Protein AF-A0A0A9Z536-F1 (afdb_monomer_lite)

Secondary structure (DSSP, 8-state):
---TTTBBTTT-SB-SHHHHHHHHTS-GGGPPPEEE---HHHHHHHHHHHHHHT-HHHHHHHHT-S-TTTTT-EEEHHHHHHHH--S-S------SSPPP-HHHHHHHHHHHHHHHH-

Sequence (118 aa):
EFDFKKNCVICGQDASTEFLKKNMKKPVGRRDSVHCVETLEFKDSLVTAAERKGEEEVLRRIRLESDLVAAEARYHASCGKQFLRFRDTPALTREAGRPEEERVTEAFNYLCQYIEIN

Foldseek 3Di:
DQQQQQAALQPRHGLHVVLQVVQVPDDPVRRWHKAWDQDPVVLVLLCVLCVVVVVVSSVVSSVVDPDSNVSRGMHIPVRSCVSSDDPPPDPPPPPPDDPDDPVVVVVVVVVVVVVVVD

pLDDT: mean 86.18, std 12.8, range [43.0, 96.69]

Radius of gyration: 22.99 Å; chains: 1; bounding box: 35×33×76 Å

Structure (mmCIF, N/CA/C/O backbone):
data_AF-A0A0A9Z536-F1
#
_entry.id   AF-A0A0A9Z536-F1
#
loop_
_atom_site.group_PDB
_atom_site.id
_atom_site.type_symbol
_atom_site.label_atom_id
_atom_site.label_alt_id
_atom_site.label_comp_id
_atom_site.label_asym_id
_atom_site.label_entity_id
_atom_site.label_seq_id
_atom_site.pdbx_PDB_ins_code
_atom_site.Cartn_x
_atom_site.Cartn_y
_atom_site.Cartn_z
_atom_site.occupancy
_atom_site.B_iso_or_equiv
_atom_site.auth_seq_id
_atom_site.auth_comp_id
_atom_site.auth_asym_id
_atom_site.auth_atom_id
_atom_site.pdbx_PDB_model_num
ATOM 1 N N . GLU A 1 1 ? -2.373 10.753 17.149 1.00 78.88 1 GLU A N 1
ATOM 2 C CA . GLU A 1 1 ? -1.921 9.359 16.973 1.00 78.88 1 GLU A CA 1
ATOM 3 C C . GLU A 1 1 ? -2.510 8.817 15.678 1.00 78.88 1 GLU A C 1
ATOM 5 O O . GLU A 1 1 ? -3.618 9.218 15.332 1.00 78.88 1 GLU A O 1
ATOM 10 N N . PHE A 1 2 ? -1.756 8.029 14.912 1.00 89.81 2 PHE A N 1
ATOM 11 C CA . PHE A 1 2 ? -2.203 7.508 13.618 1.00 89.81 2 PHE A CA 1
ATOM 12 C C . PHE A 1 2 ? -2.811 6.114 13.808 1.00 89.81 2 PHE A C 1
ATOM 14 O O . PHE A 1 2 ? -2.132 5.218 14.294 1.00 89.81 2 PHE A O 1
ATOM 21 N N . ASP A 1 3 ? -4.077 5.927 13.429 1.00 93.94 3 ASP A N 1
ATOM 22 C CA . ASP A 1 3 ? -4.752 4.626 13.529 1.00 93.94 3 ASP A CA 1
ATOM 23 C C . ASP A 1 3 ? -4.518 3.808 12.251 1.00 93.94 3 ASP A C 1
ATOM 25 O O . ASP A 1 3 ? -5.178 4.019 11.234 1.00 93.94 3 ASP A O 1
ATOM 29 N N . PHE A 1 4 ? -3.590 2.856 12.310 1.00 93.88 4 PHE A N 1
ATOM 30 C CA . PHE A 1 4 ? -3.232 1.979 11.192 1.00 93.88 4 PHE A CA 1
ATOM 31 C C . PHE A 1 4 ? -4.373 1.065 10.716 1.00 93.88 4 PHE A C 1
ATOM 33 O O . PHE A 1 4 ? -4.392 0.675 9.547 1.00 93.88 4 PHE A O 1
ATOM 40 N N . LYS A 1 5 ? -5.355 0.764 11.576 1.00 94.62 5 LYS A N 1
ATOM 41 C CA . LYS A 1 5 ? -6.500 -0.102 11.239 1.00 94.62 5 LYS A CA 1
ATOM 42 C C . LYS A 1 5 ? -7.633 0.664 10.569 1.00 94.62 5 LYS A C 1
ATOM 44 O O . LYS A 1 5 ? -8.504 0.057 9.939 1.00 94.62 5 LYS A O 1
ATOM 49 N N . LYS A 1 6 ? -7.663 1.988 10.729 1.00 95.19 6 LYS A N 1
ATOM 50 C CA . LYS A 1 6 ? -8.710 2.854 10.170 1.00 95.19 6 LYS A CA 1
ATOM 51 C C . LYS A 1 6 ? -8.212 3.803 9.100 1.00 95.19 6 LYS A C 1
ATOM 53 O O . LYS A 1 6 ? -9.032 4.225 8.298 1.00 95.19 6 LYS A O 1
ATOM 58 N N . ASN A 1 7 ? -6.922 4.106 9.044 1.00 96.62 7 ASN A N 1
ATOM 59 C CA . ASN A 1 7 ? -6.360 5.057 8.097 1.00 96.62 7 ASN A CA 1
ATOM 60 C C . ASN A 1 7 ? -5.378 4.369 7.151 1.00 96.62 7 ASN A C 1
ATOM 62 O O . ASN A 1 7 ? -4.606 3.495 7.537 1.00 96.62 7 ASN A O 1
ATOM 66 N N . CYS A 1 8 ? -5.390 4.801 5.895 1.00 96.69 8 CYS A N 1
ATOM 67 C CA . CYS A 1 8 ? -4.456 4.356 4.877 1.00 96.69 8 CYS A CA 1
ATOM 68 C C . CYS A 1 8 ? -3.045 4.847 5.211 1.00 96.69 8 CYS A C 1
ATOM 70 O O . CYS A 1 8 ? -2.813 6.054 5.259 1.00 96.69 8 CYS A O 1
ATOM 72 N N . VAL A 1 9 ? -2.086 3.936 5.378 1.00 95.44 9 VAL A N 1
ATOM 73 C CA . VAL A 1 9 ? -0.690 4.275 5.712 1.00 95.44 9 VAL A CA 1
ATOM 74 C C . VAL A 1 9 ? -0.018 5.166 4.655 1.00 95.44 9 VAL A C 1
ATOM 76 O O . VAL A 1 9 ? 0.886 5.933 4.973 1.00 95.44 9 VAL A O 1
ATOM 79 N N . ILE A 1 10 ? -0.509 5.128 3.410 1.00 95.06 10 ILE A N 1
ATOM 80 C CA . ILE A 1 10 ? 0.014 5.914 2.286 1.00 95.06 10 ILE A CA 1
ATOM 81 C C . ILE A 1 10 ? -0.602 7.321 2.277 1.00 95.06 10 ILE A C 1
ATOM 83 O O . ILE A 1 10 ? 0.089 8.307 2.505 1.00 95.06 10 ILE A O 1
ATOM 87 N N . CYS A 1 11 ? -1.910 7.454 2.043 1.00 94.88 11 CYS A N 1
ATOM 88 C CA . CYS A 1 11 ? -2.536 8.773 1.866 1.00 94.88 11 CYS A CA 1
ATOM 89 C C . CYS A 1 11 ? -3.067 9.406 3.164 1.00 94.88 11 CYS A C 1
ATOM 91 O O . CYS A 1 11 ? -3.479 10.562 3.158 1.00 94.88 11 CYS A O 1
ATOM 93 N N . GLY A 1 12 ? -3.100 8.658 4.269 1.00 94.06 12 GLY A N 1
ATOM 94 C CA . GLY A 1 12 ? -3.630 9.099 5.561 1.00 94.06 12 GLY A CA 1
ATOM 95 C C . GLY A 1 12 ? -5.158 9.188 5.652 1.00 94.06 12 GLY A C 1
ATOM 96 O O . GLY A 1 12 ? -5.674 9.539 6.709 1.00 94.06 12 GLY A O 1
ATOM 97 N N . GLN A 1 13 ? -5.889 8.882 4.576 1.00 95.12 13 GLN A N 1
ATOM 98 C CA . GLN A 1 13 ? -7.355 8.945 4.538 1.00 95.12 13 GLN A CA 1
ATOM 99 C C . GLN A 1 13 ? -8.019 7.679 5.097 1.00 95.12 13 GLN A C 1
ATOM 101 O O . GLN A 1 13 ? -7.372 6.648 5.260 1.00 95.12 13 GLN A O 1
ATOM 106 N N . ASP A 1 14 ? -9.332 7.749 5.326 1.00 95.50 14 ASP A N 1
ATOM 107 C CA . ASP A 1 14 ? -10.149 6.656 5.862 1.00 95.50 14 ASP A CA 1
ATOM 108 C C . ASP A 1 14 ? -10.059 5.372 5.009 1.00 95.50 14 ASP A C 1
ATOM 110 O O . ASP A 1 14 ? -10.393 5.347 3.824 1.00 95.50 14 ASP A O 1
ATOM 114 N N . ALA A 1 15 ? -9.606 4.299 5.645 1.00 95.19 15 ALA A N 1
ATOM 115 C CA . ALA A 1 15 ? -9.495 2.922 5.168 1.00 95.19 15 ALA A CA 1
ATOM 116 C C . ALA A 1 15 ? -10.194 1.944 6.142 1.00 95.19 15 ALA A C 1
ATOM 118 O O . ALA A 1 15 ? -9.891 0.747 6.203 1.00 95.19 15 ALA A O 1
ATOM 119 N N . SER A 1 16 ? -11.134 2.457 6.939 1.00 94.12 16 SER A N 1
ATOM 120 C CA . SER A 1 16 ? -11.925 1.679 7.884 1.00 94.12 16 SER A CA 1
ATOM 121 C C . SER A 1 16 ? -12.879 0.698 7.190 1.00 94.12 16 SER A C 1
ATOM 123 O O . SER A 1 16 ? -13.086 0.691 5.971 1.00 94.12 16 SER A O 1
ATOM 125 N N . THR A 1 17 ? -13.519 -0.153 7.991 1.00 90.25 17 THR A N 1
ATOM 126 C CA . THR A 1 17 ? -14.556 -1.052 7.465 1.00 90.25 17 THR A CA 1
ATOM 127 C C . THR A 1 17 ? -15.795 -0.283 6.998 1.00 90.25 17 THR A C 1
ATOM 129 O O . THR A 1 17 ? -16.499 -0.706 6.080 1.00 90.25 17 THR A O 1
ATOM 132 N N . GLU A 1 18 ? -16.046 0.878 7.593 1.00 91.81 18 GLU A N 1
ATOM 133 C CA . GLU A 1 18 ? -17.103 1.815 7.249 1.00 91.81 18 GLU A CA 1
ATOM 134 C C . GLU A 1 18 ? -16.851 2.416 5.867 1.00 91.81 18 GLU A C 1
ATOM 136 O O . GLU A 1 18 ? -17.781 2.484 5.054 1.00 91.81 18 GLU A O 1
ATOM 141 N N . PHE A 1 19 ? -15.598 2.782 5.570 1.00 92.06 19 PHE A N 1
ATOM 142 C CA . PHE A 1 19 ? -15.179 3.180 4.228 1.00 92.06 19 PHE A CA 1
ATOM 143 C C . PHE A 1 19 ? -15.488 2.079 3.214 1.00 92.06 19 PHE A C 1
ATOM 145 O O . PHE A 1 19 ? -16.169 2.344 2.222 1.00 92.06 19 PHE A O 1
ATOM 152 N N . LEU A 1 20 ? -15.074 0.836 3.483 1.00 90.69 20 LEU A N 1
ATOM 153 C CA . LEU A 1 20 ? -15.338 -0.305 2.599 1.00 90.69 20 LEU A CA 1
ATOM 154 C C . LEU A 1 20 ? -16.838 -0.497 2.345 1.00 90.69 20 LEU A C 1
ATOM 156 O O . LEU A 1 20 ? -17.263 -0.570 1.191 1.00 90.69 20 LEU A O 1
ATOM 160 N N . LYS A 1 21 ? -17.662 -0.497 3.401 1.00 91.75 21 LYS A N 1
ATOM 161 C CA . LYS A 1 21 ? -19.128 -0.627 3.295 1.00 91.75 21 LYS A CA 1
ATOM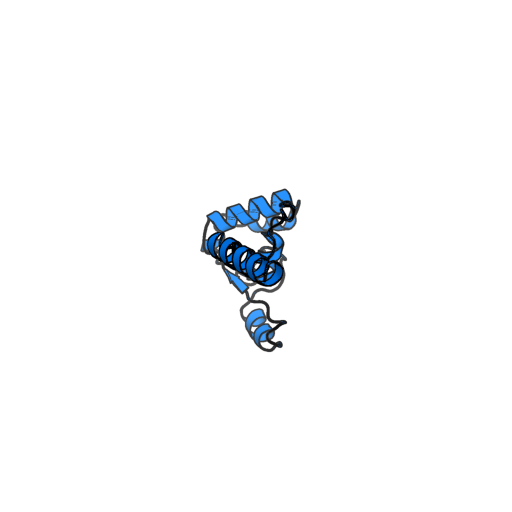 162 C C . LYS A 1 21 ? -19.739 0.470 2.423 1.00 91.75 21 LYS A C 1
ATOM 164 O O . LYS A 1 21 ? -20.595 0.184 1.586 1.00 91.75 21 LYS A O 1
ATOM 169 N N . LYS A 1 22 ? -19.314 1.726 2.597 1.00 90.62 22 LYS A N 1
ATOM 170 C CA . LYS A 1 22 ? -19.773 2.854 1.767 1.00 90.62 22 LYS A CA 1
ATOM 171 C C . LYS A 1 22 ? -19.294 2.712 0.327 1.00 90.62 22 LYS A C 1
ATOM 173 O O . LYS A 1 22 ? -20.054 2.949 -0.609 1.00 90.62 22 LYS A O 1
ATOM 178 N N . ASN A 1 23 ? -18.047 2.307 0.146 1.00 89.62 23 ASN A N 1
ATOM 179 C CA . ASN A 1 23 ? -17.417 2.203 -1.153 1.00 89.62 23 ASN A CA 1
ATOM 180 C C . ASN A 1 23 ? -18.006 1.064 -2.003 1.00 89.62 23 ASN A C 1
ATOM 182 O O . ASN A 1 23 ? -18.187 1.242 -3.203 1.00 89.62 23 ASN A O 1
ATOM 186 N N . MET A 1 24 ? -18.435 -0.043 -1.390 1.00 88.25 24 MET A N 1
ATOM 187 C CA . MET A 1 24 ? -19.130 -1.138 -2.083 1.00 88.25 24 MET A CA 1
ATOM 188 C C . MET A 1 24 ? -20.481 -0.729 -2.690 1.00 88.25 24 MET A C 1
ATOM 190 O O . MET A 1 24 ? -20.935 -1.360 -3.644 1.00 88.25 24 MET A O 1
ATOM 194 N N . LYS A 1 25 ? -21.099 0.359 -2.206 1.00 91.25 25 LYS A N 1
ATOM 195 C CA . LYS A 1 25 ? -22.324 0.928 -2.797 1.00 91.25 25 LYS A CA 1
ATOM 196 C C . LYS A 1 25 ? -22.068 1.682 -4.106 1.00 91.25 25 LYS A C 1
ATOM 198 O O . LYS A 1 25 ? -23.013 1.973 -4.833 1.00 91.25 25 LYS A O 1
ATOM 203 N N . LYS A 1 26 ? -20.811 2.019 -4.420 1.00 90.50 26 LYS A N 1
ATOM 204 C CA . LYS A 1 26 ? -20.454 2.694 -5.675 1.00 90.50 26 LYS A CA 1
ATOM 205 C C . LYS A 1 26 ? -20.556 1.724 -6.867 1.00 90.50 26 LYS A C 1
ATOM 207 O O . LYS A 1 26 ? -20.467 0.505 -6.679 1.00 90.50 26 LYS A O 1
ATOM 212 N N . PRO A 1 27 ? -20.685 2.236 -8.105 1.00 91.56 27 PRO A N 1
ATOM 213 C CA . PRO A 1 27 ? -20.556 1.424 -9.315 1.00 91.56 27 PRO A CA 1
ATOM 214 C C . PRO A 1 27 ? -19.212 0.692 -9.358 1.00 91.56 27 PRO A C 1
ATOM 216 O O . PRO A 1 27 ? -18.208 1.260 -8.933 1.00 91.56 27 PRO A O 1
ATOM 219 N N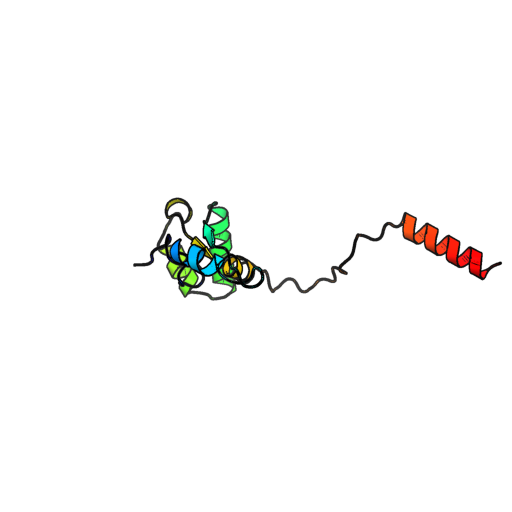 . VAL A 1 28 ? -19.184 -0.531 -9.904 1.00 87.38 28 VAL A N 1
ATOM 220 C CA . VAL A 1 28 ? -18.013 -1.437 -9.889 1.00 87.38 28 VAL A CA 1
ATOM 221 C C . VAL A 1 28 ? -16.716 -0.738 -10.314 1.00 87.38 28 VAL A C 1
ATOM 223 O O . VAL A 1 28 ? -15.728 -0.816 -9.595 1.00 87.38 28 VAL A O 1
ATOM 226 N N . GLY A 1 29 ? -16.734 0.031 -11.408 1.00 87.69 29 GLY A N 1
ATOM 227 C CA . GLY A 1 29 ? -15.548 0.739 -11.916 1.00 87.69 29 GLY A CA 1
ATOM 228 C C . GLY A 1 29 ? -15.042 1.908 -11.057 1.00 87.69 29 GLY A C 1
ATOM 229 O O . GLY A 1 29 ? -14.017 2.496 -11.381 1.00 87.69 29 GLY A O 1
ATOM 230 N N . ARG A 1 30 ? -15.750 2.276 -9.982 1.00 86.50 30 ARG A N 1
ATOM 231 C CA . ARG A 1 30 ? -15.369 3.344 -9.036 1.00 86.50 30 ARG A CA 1
ATOM 232 C C . ARG A 1 30 ? -15.128 2.825 -7.617 1.00 86.50 30 ARG A C 1
ATOM 234 O O . ARG A 1 30 ? -14.969 3.628 -6.695 1.00 86.50 30 ARG A O 1
ATOM 241 N N . ARG A 1 31 ? -15.168 1.505 -7.419 1.00 91.62 31 ARG A N 1
ATOM 242 C CA . ARG A 1 31 ? -14.889 0.883 -6.124 1.00 91.62 31 ARG A CA 1
ATOM 243 C C . ARG A 1 31 ? -13.383 0.798 -5.931 1.00 91.62 31 ARG A C 1
ATOM 245 O O . ARG A 1 31 ? -12.685 0.254 -6.777 1.00 91.62 31 ARG A O 1
ATOM 252 N N . ASP A 1 32 ? -12.913 1.290 -4.795 1.00 91.88 32 ASP A N 1
ATOM 253 C CA . ASP A 1 32 ? -11.560 1.027 -4.304 1.00 91.88 32 ASP A CA 1
ATOM 254 C C . ASP A 1 32 ? -11.561 -0.015 -3.173 1.00 91.88 32 ASP A C 1
ATOM 256 O O . ASP A 1 32 ? -12.356 0.095 -2.239 1.00 91.88 32 ASP A O 1
ATOM 260 N N . SER A 1 33 ? -10.712 -1.036 -3.240 1.00 93.06 33 SER A N 1
ATOM 261 C CA . SER A 1 33 ? -10.550 -1.981 -2.130 1.00 93.06 33 SER A CA 1
ATOM 262 C C . SER A 1 33 ? -9.550 -1.447 -1.106 1.00 93.06 33 SER A C 1
ATOM 264 O O . SER A 1 33 ? -8.760 -0.544 -1.378 1.00 93.06 33 SER A O 1
ATOM 266 N N . VAL A 1 34 ? -9.597 -2.001 0.100 1.00 95.50 34 VAL A N 1
ATOM 267 C CA . VAL A 1 34 ? -8.601 -1.763 1.144 1.00 95.50 34 VAL A CA 1
ATOM 268 C C . VAL A 1 34 ? -7.916 -3.091 1.409 1.00 95.50 34 VAL A C 1
ATOM 270 O O . VAL A 1 34 ? -8.592 -4.109 1.552 1.00 95.50 34 VAL A O 1
ATOM 273 N N . HIS A 1 35 ? -6.593 -3.063 1.462 1.00 94.44 35 HIS A N 1
ATOM 274 C CA . HIS A 1 35 ? -5.752 -4.205 1.787 1.00 94.44 35 HIS A CA 1
ATOM 275 C C . HIS A 1 35 ? -5.009 -3.948 3.093 1.00 94.44 35 HIS A C 1
ATOM 277 O O . HIS A 1 35 ? -4.822 -2.796 3.494 1.00 94.44 35 HIS A O 1
ATOM 283 N N . CYS A 1 36 ? -4.594 -5.032 3.740 1.00 94.94 36 CYS A N 1
ATOM 284 C CA . CYS A 1 36 ? -3.702 -4.990 4.888 1.00 94.94 36 CYS A CA 1
ATOM 285 C C . CYS A 1 36 ? -2.264 -5.256 4.435 1.00 94.94 36 CYS A C 1
ATOM 287 O O . CYS A 1 36 ? -2.031 -5.880 3.398 1.00 94.94 36 CYS A O 1
ATOM 289 N N . VAL A 1 37 ? -1.296 -4.763 5.199 1.00 93.19 37 VAL A N 1
ATOM 290 C CA . VAL A 1 37 ? 0.109 -5.142 5.048 1.00 93.19 37 VAL A CA 1
ATOM 291 C C . VAL A 1 37 ? 0.282 -6.551 5.610 1.00 93.19 37 VAL A C 1
ATOM 293 O O . VAL A 1 37 ? 0.027 -6.779 6.787 1.00 93.19 37 VAL A O 1
ATOM 296 N N . GLU A 1 38 ? 0.683 -7.494 4.760 1.00 91.44 38 GLU A N 1
ATOM 297 C CA . GLU A 1 38 ? 0.769 -8.921 5.113 1.00 91.44 38 GLU A CA 1
ATOM 298 C C . GLU A 1 38 ? 2.209 -9.395 5.347 1.00 91.44 38 GLU A C 1
ATOM 300 O O . GLU A 1 38 ? 2.422 -10.392 6.031 1.00 91.44 38 GLU A O 1
ATOM 305 N N . THR A 1 39 ? 3.206 -8.692 4.799 1.00 91.25 39 THR A N 1
ATOM 306 C CA . THR A 1 39 ? 4.617 -9.096 4.876 1.00 91.25 39 THR A CA 1
ATOM 307 C C . THR A 1 39 ? 5.519 -7.940 5.295 1.00 91.25 39 THR A C 1
ATOM 309 O O . THR A 1 39 ? 5.263 -6.775 4.980 1.00 91.25 39 THR A O 1
ATOM 312 N N . LEU A 1 40 ? 6.618 -8.268 5.981 1.00 89.44 40 LEU A N 1
ATOM 313 C CA . LEU A 1 40 ? 7.656 -7.296 6.342 1.00 89.44 40 LEU A CA 1
ATOM 314 C C . LEU A 1 40 ? 8.344 -6.721 5.091 1.00 89.44 40 LEU A C 1
ATOM 316 O O . LEU A 1 40 ? 8.580 -5.522 5.015 1.00 89.44 40 LEU A O 1
ATOM 320 N N . GLU A 1 41 ? 8.545 -7.535 4.054 1.00 89.50 41 GLU A N 1
ATOM 321 C CA . GLU A 1 41 ? 9.111 -7.101 2.765 1.00 89.50 41 GLU A CA 1
ATOM 322 C C . GLU A 1 41 ? 8.254 -6.021 2.079 1.00 89.50 41 GLU A C 1
ATOM 324 O O . GLU A 1 41 ? 8.753 -5.145 1.363 1.00 89.50 41 GLU A O 1
ATOM 329 N N . PHE A 1 42 ? 6.935 -6.048 2.305 1.00 90.06 42 PHE A N 1
ATOM 330 C CA . PHE A 1 42 ? 6.044 -5.010 1.800 1.00 90.06 42 PHE A CA 1
ATOM 331 C C . PHE A 1 42 ? 6.278 -3.672 2.507 1.00 90.06 42 PHE A C 1
ATOM 333 O O . PHE A 1 42 ? 6.218 -2.623 1.862 1.00 90.06 42 PHE A O 1
ATOM 340 N N . LYS A 1 43 ? 6.598 -3.685 3.809 1.00 90.25 43 LYS A N 1
ATOM 341 C CA . LYS A 1 43 ? 7.020 -2.475 4.529 1.00 90.25 43 LYS A CA 1
ATOM 342 C C . LYS A 1 43 ? 8.282 -1.894 3.896 1.00 90.25 43 LYS A C 1
ATOM 344 O O . LYS A 1 43 ? 8.298 -0.697 3.619 1.00 90.25 43 LYS A O 1
ATOM 349 N N . ASP A 1 44 ? 9.282 -2.722 3.607 1.00 91.19 44 ASP A N 1
ATOM 350 C CA . ASP A 1 44 ? 10.520 -2.262 2.966 1.00 91.19 44 ASP A CA 1
ATOM 351 C C . ASP A 1 44 ? 10.232 -1.649 1.592 1.00 91.19 44 ASP A C 1
ATOM 353 O O . ASP A 1 44 ? 10.686 -0.547 1.285 1.00 91.19 44 ASP A O 1
ATOM 357 N N . SER A 1 45 ? 9.359 -2.289 0.811 1.00 91.88 45 SER A N 1
ATOM 358 C CA . SER A 1 45 ? 8.905 -1.766 -0.483 1.00 91.88 45 SER A CA 1
ATOM 359 C C . SER A 1 45 ? 8.229 -0.394 -0.362 1.00 91.88 45 SER A C 1
ATOM 361 O O . SER A 1 45 ? 8.447 0.481 -1.204 1.00 91.88 45 SER A O 1
ATOM 363 N N . LEU A 1 46 ? 7.420 -0.175 0.682 1.00 92.25 46 LEU A N 1
ATOM 364 C CA . LEU A 1 46 ? 6.802 1.124 0.960 1.00 92.25 46 LEU A CA 1
ATOM 365 C C . LEU A 1 46 ? 7.838 2.179 1.366 1.00 92.25 46 LEU A C 1
ATOM 367 O O . LEU A 1 46 ? 7.737 3.314 0.902 1.00 92.25 46 LEU A O 1
ATOM 371 N N . VAL A 1 47 ? 8.826 1.819 2.191 1.00 92.88 47 VAL A N 1
ATOM 372 C CA . VAL A 1 47 ? 9.918 2.722 2.593 1.00 92.88 47 VAL A CA 1
ATOM 373 C C . VAL A 1 47 ? 10.727 3.143 1.372 1.00 92.88 47 VAL A C 1
ATOM 375 O O . VAL A 1 47 ? 10.826 4.338 1.102 1.00 92.88 47 VAL A O 1
ATOM 378 N N . THR A 1 48 ? 11.203 2.187 0.571 1.00 92.44 48 THR A N 1
ATOM 379 C CA . THR A 1 48 ? 11.957 2.471 -0.658 1.00 92.44 48 THR A CA 1
ATOM 380 C C . THR A 1 48 ? 11.148 3.331 -1.630 1.00 92.44 48 THR A C 1
ATOM 382 O O . THR A 1 48 ? 11.673 4.270 -2.230 1.00 92.44 48 THR A O 1
ATOM 385 N N . ALA A 1 49 ? 9.850 3.048 -1.790 1.00 92.12 49 ALA A N 1
ATOM 386 C CA . ALA A 1 49 ? 8.986 3.849 -2.652 1.00 92.12 49 ALA A CA 1
ATOM 387 C C . ALA A 1 49 ?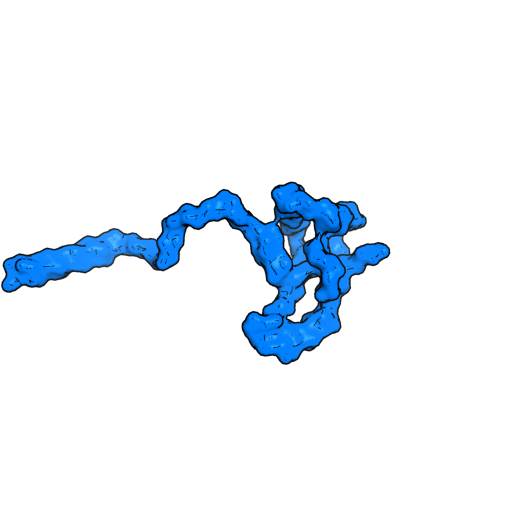 8.802 5.282 -2.131 1.00 92.12 49 ALA A C 1
ATOM 389 O O . ALA A 1 49 ? 8.784 6.212 -2.941 1.00 92.12 49 ALA A O 1
ATOM 390 N N . ALA A 1 50 ? 8.673 5.460 -0.815 1.00 93.00 50 ALA A N 1
ATOM 391 C CA . ALA A 1 50 ? 8.507 6.765 -0.192 1.00 93.00 50 ALA A CA 1
ATOM 392 C C . ALA A 1 50 ? 9.793 7.601 -0.265 1.00 93.00 50 ALA A C 1
ATOM 394 O O . ALA A 1 50 ? 9.721 8.758 -0.671 1.00 93.00 50 ALA A O 1
ATOM 395 N N . GLU A 1 51 ? 10.957 7.006 0.012 1.00 92.62 51 GLU A N 1
ATOM 396 C CA . GLU A 1 51 ? 12.270 7.655 -0.140 1.00 92.62 51 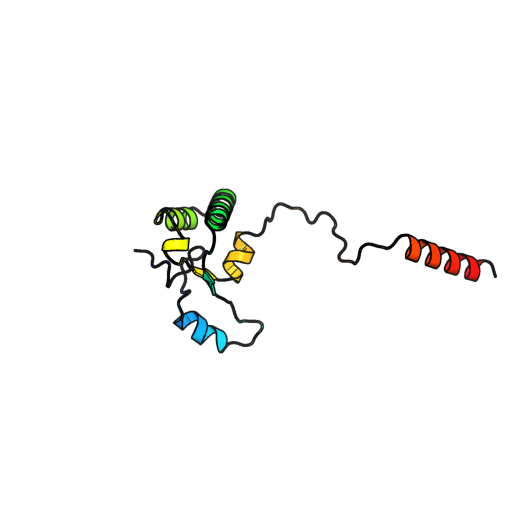GLU A CA 1
ATOM 397 C C . GLU A 1 51 ? 12.499 8.106 -1.581 1.00 92.62 51 GLU A C 1
ATOM 399 O O . GLU A 1 51 ? 12.818 9.266 -1.832 1.00 92.62 51 GLU A O 1
ATOM 404 N N . ARG A 1 52 ? 12.239 7.225 -2.555 1.00 89.81 52 ARG A N 1
ATOM 405 C CA . ARG A 1 52 ? 12.385 7.563 -3.976 1.00 89.81 52 ARG A CA 1
ATOM 406 C C . ARG A 1 52 ? 11.481 8.722 -4.399 1.00 89.81 52 ARG A C 1
ATOM 408 O O . ARG A 1 52 ? 11.872 9.530 -5.235 1.00 89.81 52 ARG A O 1
ATOM 415 N N . LYS A 1 53 ? 10.248 8.768 -3.890 1.00 89.31 53 LYS A N 1
ATOM 416 C CA . LYS A 1 53 ? 9.270 9.807 -4.245 1.00 89.31 53 LYS A CA 1
ATOM 417 C C . LYS A 1 53 ? 9.411 11.088 -3.416 1.00 89.31 53 LYS A C 1
ATOM 419 O O . LYS A 1 53 ? 8.735 12.058 -3.741 1.00 89.31 53 LYS A O 1
ATOM 424 N N . GLY A 1 54 ? 10.264 11.103 -2.387 1.00 89.81 54 GLY A N 1
ATOM 425 C CA . GLY A 1 54 ? 10.391 12.225 -1.450 1.00 89.81 54 GLY A CA 1
ATOM 426 C C . GLY A 1 54 ? 9.152 12.424 -0.568 1.00 89.81 54 GLY A C 1
ATOM 427 O O . GLY A 1 54 ? 8.845 13.541 -0.162 1.00 89.81 54 GLY A O 1
ATOM 428 N N . GLU A 1 55 ? 8.399 11.354 -0.309 1.00 91.56 55 GLU A N 1
ATOM 429 C CA . GLU A 1 55 ? 7.134 11.386 0.436 1.00 91.56 55 GLU A CA 1
ATOM 430 C C . GLU A 1 55 ? 7.397 11.232 1.945 1.00 91.56 55 GLU A C 1
ATOM 432 O O . GLU A 1 55 ? 7.092 10.207 2.564 1.00 91.56 55 GLU A O 1
ATOM 437 N N . GLU A 1 56 ? 7.975 12.275 2.546 1.00 92.44 56 GLU A N 1
ATOM 438 C CA . GLU A 1 56 ? 8.411 12.302 3.954 1.00 92.44 56 GLU A CA 1
ATOM 439 C C . GLU A 1 56 ? 7.282 12.004 4.951 1.00 92.44 56 GLU A C 1
ATOM 441 O O . GLU A 1 56 ? 7.485 11.347 5.972 1.00 92.44 56 GLU A O 1
ATOM 446 N N . GLU A 1 57 ? 6.058 12.435 4.651 1.00 92.69 57 GLU A N 1
ATOM 447 C CA . GLU A 1 57 ? 4.894 12.180 5.504 1.00 92.69 57 GLU A CA 1
ATOM 448 C C . GLU A 1 57 ? 4.539 10.689 5.573 1.00 92.69 57 GLU A C 1
ATOM 450 O O . GLU A 1 57 ? 4.131 10.186 6.624 1.00 92.69 57 GLU A O 1
ATOM 455 N N . VAL A 1 58 ? 4.731 9.962 4.471 1.00 92.94 58 VAL A N 1
ATOM 456 C CA . VAL A 1 58 ? 4.531 8.510 4.425 1.00 92.94 58 VAL A CA 1
ATOM 457 C C . VAL A 1 58 ? 5.629 7.811 5.219 1.00 92.94 58 VAL A C 1
ATOM 459 O O . VAL A 1 58 ? 5.328 6.930 6.024 1.00 92.94 58 VAL A O 1
ATOM 462 N N . LEU A 1 59 ? 6.883 8.258 5.085 1.00 93.88 59 LEU A N 1
ATOM 463 C CA . LEU A 1 59 ? 7.997 7.747 5.888 1.00 93.88 59 LEU A CA 1
ATOM 464 C C . LEU A 1 59 ? 7.772 7.954 7.382 1.00 93.88 59 LEU 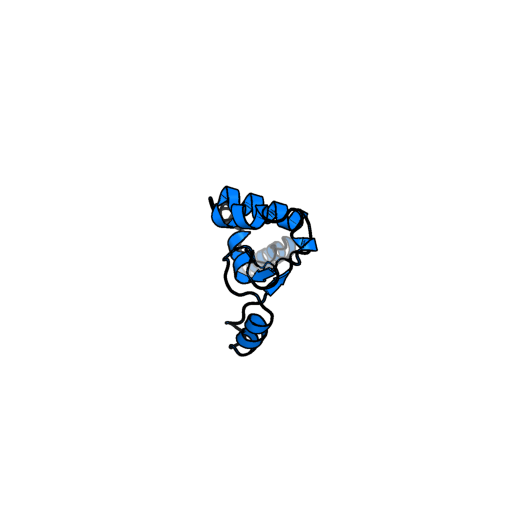A C 1
ATOM 466 O O . LEU A 1 59 ? 7.958 7.016 8.157 1.00 93.88 59 LEU A O 1
ATOM 470 N N . ARG A 1 60 ? 7.328 9.146 7.798 1.00 92.75 60 ARG A N 1
ATOM 471 C CA . ARG A 1 60 ? 7.006 9.416 9.206 1.00 92.75 60 ARG A CA 1
ATOM 472 C C . ARG A 1 60 ? 5.940 8.460 9.719 1.00 92.75 60 ARG A C 1
ATOM 474 O O . ARG A 1 60 ? 6.137 7.897 10.789 1.00 92.75 60 ARG A O 1
ATOM 481 N N . ARG A 1 61 ? 4.861 8.227 8.961 1.00 93.00 61 ARG A N 1
ATOM 482 C CA . ARG A 1 61 ? 3.800 7.277 9.347 1.00 93.00 61 ARG A CA 1
ATOM 483 C C . ARG A 1 61 ? 4.325 5.852 9.454 1.00 93.00 61 ARG A C 1
ATOM 485 O O . ARG A 1 61 ? 4.096 5.217 10.471 1.00 93.00 61 ARG A O 1
ATOM 492 N N . ILE A 1 62 ? 5.062 5.368 8.455 1.00 92.31 62 ILE A N 1
ATOM 493 C CA . ILE A 1 62 ? 5.621 4.007 8.461 1.00 92.31 62 ILE A CA 1
ATOM 494 C C . ILE A 1 62 ? 6.583 3.805 9.639 1.00 92.31 62 ILE A C 1
ATOM 496 O O . ILE A 1 62 ? 6.614 2.725 10.219 1.00 92.31 62 ILE A O 1
ATOM 500 N N . ARG A 1 63 ? 7.353 4.834 10.011 1.00 90.50 63 ARG A N 1
ATOM 501 C CA . ARG A 1 63 ? 8.321 4.783 11.119 1.00 90.50 63 ARG A CA 1
ATOM 502 C C . ARG A 1 63 ? 7.689 4.885 12.511 1.00 90.50 63 ARG A C 1
ATOM 504 O O . ARG A 1 63 ? 8.395 4.626 13.479 1.00 90.50 63 ARG A O 1
ATOM 511 N N . LEU A 1 64 ? 6.404 5.241 12.631 1.00 89.94 64 LEU A N 1
ATOM 512 C CA . LEU A 1 64 ? 5.702 5.207 13.924 1.00 89.94 64 LEU A CA 1
ATOM 513 C C . LEU A 1 64 ? 5.581 3.784 14.471 1.00 89.94 64 LEU A C 1
ATOM 515 O O . LEU A 1 64 ? 5.505 3.620 15.683 1.00 89.94 64 LEU A O 1
ATOM 519 N N . GLU A 1 65 ? 5.564 2.782 13.589 1.00 87.81 65 GLU A N 1
ATOM 520 C CA . GLU A 1 65 ? 5.415 1.386 13.970 1.00 87.81 65 GLU A CA 1
ATOM 521 C C . GLU A 1 65 ? 6.551 0.519 13.409 1.00 87.81 65 GLU A C 1
ATOM 523 O O . GLU A 1 65 ? 6.936 0.574 12.234 1.00 87.81 65 GLU A O 1
ATOM 528 N N . SER A 1 66 ? 7.094 -0.319 14.282 1.00 84.88 66 SER A N 1
ATOM 529 C CA . SER A 1 66 ? 8.163 -1.261 13.967 1.00 84.88 66 SER A CA 1
ATOM 530 C C . SER A 1 66 ? 7.676 -2.398 13.067 1.00 84.88 66 SER A C 1
ATOM 532 O O . SER A 1 66 ? 8.366 -2.744 12.106 1.00 84.88 66 SER A O 1
ATOM 534 N N . ASP A 1 67 ? 6.455 -2.880 13.286 1.00 89.81 67 ASP A N 1
ATOM 535 C CA . ASP A 1 67 ? 5.835 -3.953 12.515 1.00 89.81 67 ASP A CA 1
ATOM 536 C C . ASP A 1 67 ? 4.430 -3.554 12.028 1.00 89.81 67 ASP A C 1
ATOM 538 O O . ASP A 1 67 ? 3.443 -3.563 12.766 1.00 89.81 67 ASP A O 1
ATOM 542 N N . LEU A 1 68 ? 4.340 -3.213 10.738 1.00 91.94 68 LEU A N 1
ATOM 543 C CA . LEU A 1 68 ? 3.074 -2.850 10.095 1.00 91.94 68 LEU A CA 1
ATOM 544 C C . LEU A 1 68 ? 2.102 -4.032 9.972 1.00 91.94 68 LEU A C 1
ATOM 546 O O . LEU A 1 68 ? 0.897 -3.802 9.862 1.00 91.94 68 LEU A O 1
ATOM 550 N N . VAL A 1 69 ? 2.605 -5.270 9.987 1.00 92.69 69 VAL A N 1
ATOM 551 C CA . VAL A 1 69 ? 1.777 -6.482 9.962 1.00 92.69 69 VAL A CA 1
ATOM 552 C C . VAL A 1 69 ? 1.093 -6.640 11.316 1.00 92.69 69 VAL A C 1
ATOM 554 O O . VAL A 1 69 ? -0.128 -6.782 11.371 1.00 92.69 69 VAL A O 1
ATOM 557 N N . ALA A 1 70 ? 1.849 -6.513 12.412 1.00 92.12 70 ALA A N 1
ATOM 558 C CA . ALA A 1 70 ? 1.310 -6.580 13.772 1.00 92.12 70 ALA A CA 1
ATOM 559 C C . ALA A 1 70 ? 0.288 -5.465 14.064 1.00 92.12 70 ALA A C 1
ATOM 561 O O . ALA A 1 70 ? -0.720 -5.700 14.734 1.00 92.12 70 ALA A O 1
ATOM 562 N N . ALA A 1 71 ? 0.501 -4.266 13.516 1.00 92.50 71 ALA A N 1
ATOM 563 C CA . ALA A 1 71 ? -0.458 -3.164 13.617 1.00 92.50 71 ALA A CA 1
ATOM 564 C C . ALA A 1 71 ? -1.679 -3.298 12.688 1.00 92.50 71 ALA A C 1
ATOM 566 O O . ALA A 1 71 ? -2.570 -2.446 12.731 1.00 92.50 71 ALA A O 1
ATOM 567 N N . GLU A 1 72 ? -1.744 -4.355 11.869 1.00 94.44 72 GLU A N 1
ATOM 568 C CA . GLU A 1 72 ? -2.775 -4.577 10.850 1.00 94.44 72 GLU A CA 1
ATOM 569 C C . GLU A 1 72 ? -2.950 -3.354 9.933 1.00 94.44 72 GLU A C 1
ATOM 571 O O . GLU A 1 72 ? -4.072 -2.923 9.637 1.00 94.44 72 GLU A O 1
ATOM 576 N N . ALA A 1 73 ? -1.827 -2.758 9.517 1.00 95.44 73 ALA A N 1
ATOM 577 C CA . ALA A 1 73 ? -1.821 -1.513 8.768 1.00 95.44 73 ALA A CA 1
ATOM 578 C C . ALA A 1 73 ? -2.554 -1.646 7.438 1.00 95.44 73 ALA A C 1
ATOM 580 O O . ALA A 1 73 ? -2.323 -2.579 6.667 1.00 95.44 73 ALA A O 1
ATOM 581 N N . ARG A 1 74 ? -3.423 -0.677 7.147 1.00 96.19 74 ARG A N 1
ATOM 582 C CA . ARG A 1 74 ? -4.270 -0.688 5.955 1.00 96.19 74 ARG A CA 1
ATOM 583 C C . ARG A 1 74 ? -3.816 0.300 4.899 1.00 96.19 74 ARG A C 1
ATOM 585 O O . ARG A 1 74 ? -3.219 1.333 5.195 1.00 96.19 74 ARG A O 1
ATOM 592 N N . TYR A 1 75 ? -4.151 0.010 3.649 1.00 96.38 75 TYR A N 1
ATOM 593 C CA . TYR A 1 75 ? -3.967 0.922 2.525 1.00 96.38 75 TYR A CA 1
ATOM 594 C C . TYR A 1 75 ? -5.034 0.714 1.450 1.00 96.38 75 TYR A C 1
ATOM 596 O O . TYR A 1 75 ? -5.539 -0.392 1.257 1.00 96.38 75 TYR A O 1
ATOM 604 N N . HIS A 1 76 ? -5.383 1.776 0.723 1.00 96.50 76 HIS A N 1
ATOM 605 C CA . HIS A 1 76 ? -6.240 1.652 -0.457 1.00 96.50 76 HIS A CA 1
ATOM 606 C C . HIS A 1 76 ? -5.489 0.949 -1.588 1.00 96.50 76 HIS A C 1
ATOM 608 O O . HIS A 1 76 ? -4.320 1.251 -1.843 1.00 96.50 76 HIS A O 1
ATOM 614 N N . ALA A 1 77 ? -6.158 0.058 -2.314 1.00 94.12 77 ALA A N 1
ATOM 615 C CA . ALA A 1 77 ? -5.565 -0.665 -3.435 1.00 94.12 77 ALA A CA 1
ATOM 616 C C . ALA A 1 77 ? -5.056 0.288 -4.521 1.00 94.12 77 ALA A C 1
ATOM 618 O O . ALA A 1 77 ? -3.964 0.100 -5.069 1.00 94.12 77 ALA A O 1
ATOM 619 N N . SER A 1 78 ? -5.816 1.352 -4.794 1.00 93.88 78 SER A N 1
ATOM 620 C CA . SER A 1 78 ? -5.392 2.406 -5.712 1.00 93.88 78 SER A CA 1
ATOM 621 C C . SER A 1 78 ? -4.111 3.106 -5.242 1.00 93.88 78 SER A C 1
ATOM 623 O O . SER A 1 78 ? -3.196 3.285 -6.051 1.00 93.88 78 SER A O 1
ATOM 625 N N . CYS A 1 79 ? -4.000 3.425 -3.946 1.00 94.75 79 CYS A N 1
ATOM 626 C CA . CYS A 1 79 ? -2.798 4.009 -3.355 1.00 94.75 79 CYS A CA 1
ATOM 627 C C . CYS A 1 79 ? -1.608 3.068 -3.514 1.00 94.75 79 CYS A C 1
ATOM 629 O O . CYS A 1 79 ? -0.599 3.489 -4.066 1.00 94.75 79 CYS A O 1
ATOM 631 N N . GLY A 1 80 ? -1.732 1.793 -3.131 1.00 93.62 80 GLY A N 1
ATOM 632 C CA . GLY A 1 80 ? -0.650 0.813 -3.279 1.00 93.62 80 GLY A CA 1
ATOM 633 C C . GLY A 1 80 ? -0.163 0.708 -4.727 1.00 93.62 80 GLY A C 1
ATOM 634 O O . GLY A 1 80 ? 1.029 0.850 -5.004 1.00 93.62 80 GLY A O 1
ATOM 635 N N . LYS A 1 81 ? -1.096 0.586 -5.681 1.00 91.19 81 LYS A N 1
ATOM 636 C CA . LYS A 1 81 ? -0.784 0.505 -7.117 1.00 91.19 81 LYS A CA 1
ATOM 637 C C . LYS A 1 81 ? -0.057 1.744 -7.639 1.00 91.19 81 LYS A C 1
ATOM 639 O O . LYS A 1 81 ? 0.854 1.621 -8.455 1.00 91.19 81 LYS A O 1
ATOM 644 N N . GLN A 1 82 ? -0.471 2.940 -7.231 1.00 90.44 82 GLN A N 1
ATOM 645 C CA . GLN A 1 82 ? 0.156 4.188 -7.677 1.00 90.44 82 GLN A CA 1
ATOM 646 C C . GLN A 1 82 ? 1.492 4.445 -6.977 1.00 90.44 82 GLN A C 1
ATOM 648 O O . GLN A 1 82 ? 2.430 4.964 -7.589 1.00 90.44 82 GLN A O 1
ATOM 653 N N . PHE A 1 83 ? 1.582 4.088 -5.699 1.00 90.88 83 PHE A N 1
ATOM 654 C CA . PHE A 1 83 ? 2.736 4.361 -4.859 1.00 90.88 83 PHE A CA 1
ATOM 655 C C . PHE A 1 83 ? 3.915 3.459 -5.219 1.00 90.88 83 PHE A C 1
ATOM 657 O O . PHE A 1 83 ? 5.007 3.963 -5.477 1.00 90.88 83 PHE A O 1
ATOM 664 N N . LEU A 1 84 ? 3.660 2.157 -5.365 1.00 89.94 84 LEU A N 1
ATOM 665 C CA . LEU A 1 84 ? 4.678 1.153 -5.686 1.00 89.94 84 LEU A CA 1
ATOM 666 C C . LEU A 1 84 ? 5.025 1.080 -7.177 1.00 89.94 84 LEU A C 1
ATOM 668 O O . LEU A 1 84 ? 6.049 0.506 -7.539 1.00 89.94 84 LEU A O 1
ATOM 672 N N . ARG A 1 85 ? 4.217 1.681 -8.064 1.00 85.62 85 ARG A N 1
ATOM 673 C CA . ARG A 1 85 ? 4.552 1.762 -9.493 1.00 85.62 85 ARG A CA 1
ATOM 674 C C . ARG A 1 85 ? 5.926 2.413 -9.675 1.00 85.62 85 ARG A C 1
ATOM 676 O O . ARG A 1 85 ? 6.126 3.574 -9.317 1.00 85.62 85 ARG A O 1
ATOM 683 N N . PHE A 1 86 ? 6.858 1.667 -10.261 1.00 66.81 86 PHE A N 1
ATOM 684 C CA . PHE A 1 86 ? 8.106 2.200 -10.797 1.00 66.81 86 PHE A CA 1
ATOM 685 C C . PHE A 1 86 ? 7.766 3.064 -12.014 1.00 66.81 86 PHE A C 1
ATOM 687 O O . PHE A 1 86 ? 7.317 2.548 -13.032 1.00 66.81 86 PHE A O 1
ATOM 694 N N . ARG A 1 87 ? 7.898 4.389 -11.891 1.00 57.84 87 ARG A N 1
ATOM 695 C CA . ARG A 1 87 ? 7.732 5.310 -13.028 1.00 57.84 87 ARG A CA 1
ATOM 696 C C . ARG A 1 87 ? 8.987 5.402 -13.905 1.00 57.84 87 ARG A C 1
ATOM 698 O O . ARG A 1 87 ? 8.883 5.926 -15.004 1.00 57.84 87 ARG A O 1
ATOM 705 N N . ASP A 1 88 ? 10.107 4.837 -13.453 1.00 52.91 88 ASP A N 1
ATOM 706 C CA . ASP A 1 88 ? 11.414 4.965 -14.113 1.00 52.91 88 ASP A CA 1
ATOM 707 C C . ASP A 1 88 ? 11.799 3.767 -14.977 1.00 52.91 88 ASP A C 1
ATOM 709 O O . ASP A 1 88 ? 12.886 3.745 -15.544 1.00 52.91 88 ASP A O 1
ATOM 713 N N . THR A 1 89 ? 10.923 2.773 -15.135 1.00 47.22 89 THR A N 1
ATOM 714 C CA . THR A 1 89 ? 11.023 1.980 -16.356 1.00 47.22 89 THR A CA 1
ATOM 715 C C . THR A 1 89 ? 10.472 2.878 -17.453 1.00 47.22 89 THR A C 1
ATOM 717 O O . THR A 1 89 ? 9.250 3.092 -17.453 1.00 47.22 89 THR A O 1
ATOM 720 N N . PRO A 1 90 ? 11.293 3.395 -18.397 1.00 43.00 90 PRO A N 1
ATOM 721 C CA . PRO A 1 90 ? 10.722 3.775 -19.677 1.00 43.00 90 PRO A CA 1
ATOM 722 C C . PRO A 1 90 ? 9.836 2.608 -20.101 1.00 43.00 90 PRO A C 1
ATOM 724 O O . PRO A 1 90 ? 10.124 1.450 -19.774 1.00 43.00 90 PRO A O 1
ATOM 727 N N . ALA A 1 91 ? 8.727 2.893 -20.768 1.00 51.34 91 ALA A N 1
ATOM 728 C CA . ALA A 1 91 ? 8.069 1.866 -21.546 1.00 51.34 91 ALA A CA 1
ATOM 729 C C . ALA A 1 91 ? 9.100 1.383 -22.582 1.00 51.34 91 ALA A C 1
ATOM 731 O O . ALA A 1 91 ? 9.128 1.858 -23.709 1.00 51.34 91 ALA A O 1
ATOM 732 N N . LEU A 1 92 ? 10.014 0.500 -22.170 1.00 49.09 92 LEU A N 1
ATOM 733 C CA . LEU A 1 92 ? 10.764 -0.403 -23.011 1.00 49.09 92 LEU A CA 1
ATOM 734 C C . LEU A 1 92 ? 9.663 -1.208 -23.649 1.00 49.09 92 LEU A C 1
ATOM 736 O O . LEU A 1 92 ? 9.182 -2.142 -23.012 1.00 49.09 92 LEU A O 1
ATOM 740 N N . THR A 1 93 ? 9.132 -0.677 -24.753 1.00 52.03 93 THR A N 1
ATOM 741 C CA . THR A 1 93 ? 8.790 -1.387 -25.985 1.00 52.03 93 THR A CA 1
ATOM 742 C C . THR A 1 93 ? 8.298 -2.811 -25.770 1.00 52.03 93 THR A C 1
ATOM 744 O O . THR A 1 93 ? 8.647 -3.726 -26.505 1.00 52.03 93 THR A O 1
ATOM 747 N N . ARG A 1 94 ? 7.487 -3.032 -24.740 1.00 51.25 94 ARG A N 1
ATOM 748 C CA . ARG A 1 94 ? 6.681 -4.223 -24.607 1.00 51.25 94 ARG A CA 1
ATOM 749 C C . ARG A 1 94 ? 5.529 -3.913 -25.517 1.00 51.25 94 ARG A C 1
ATOM 751 O O . ARG A 1 94 ? 4.533 -3.336 -25.081 1.00 51.25 94 ARG A O 1
ATOM 758 N N . GLU A 1 95 ? 5.754 -4.181 -26.799 1.00 53.97 95 GLU A N 1
ATOM 759 C CA . GLU A 1 95 ? 4.674 -4.307 -27.754 1.00 53.97 95 GLU A CA 1
ATOM 760 C C . GLU A 1 95 ? 3.614 -5.158 -27.064 1.00 53.97 95 GLU A C 1
ATOM 762 O O . GLU A 1 95 ? 3.875 -6.269 -26.596 1.00 53.97 95 GLU A O 1
ATOM 767 N N . ALA A 1 96 ? 2.461 -4.546 -26.816 1.00 55.59 96 ALA A N 1
ATOM 768 C CA . ALA A 1 96 ? 1.377 -5.229 -26.151 1.00 55.59 96 ALA A CA 1
ATOM 769 C C . ALA A 1 96 ? 0.918 -6.343 -27.098 1.00 55.59 96 ALA A C 1
ATOM 771 O O . ALA A 1 96 ? 0.269 -6.069 -28.102 1.00 55.59 96 ALA A O 1
ATOM 772 N N . GLY A 1 97 ? 1.287 -7.588 -26.799 1.00 61.97 97 GLY A N 1
ATOM 773 C CA . GLY A 1 97 ? 1.010 -8.727 -27.664 1.00 61.97 97 GLY A CA 1
ATOM 774 C C . GLY A 1 97 ? 1.468 -10.051 -27.062 1.00 61.97 97 GLY A C 1
ATOM 775 O O . GLY A 1 97 ? 2.276 -10.094 -26.131 1.00 61.97 97 GLY A O 1
ATOM 776 N N . ARG A 1 98 ? 0.913 -11.148 -27.584 1.00 64.81 98 ARG A N 1
ATOM 777 C CA . ARG A 1 98 ? 1.466 -12.494 -27.391 1.00 64.81 98 ARG A CA 1
ATOM 778 C C . ARG A 1 98 ? 2.854 -12.520 -28.052 1.00 64.81 98 ARG A C 1
ATOM 780 O O . ARG A 1 98 ? 2.976 -11.917 -29.115 1.00 64.81 98 ARG A O 1
ATOM 787 N N . PRO A 1 99 ? 3.866 -13.192 -27.472 1.00 70.38 99 PRO A N 1
ATOM 788 C CA . PRO A 1 99 ? 5.132 -13.413 -28.164 1.00 70.38 99 PRO A CA 1
ATOM 789 C C . PRO A 1 99 ? 4.849 -13.979 -29.553 1.00 70.38 99 PRO A C 1
ATOM 791 O O . PRO A 1 99 ? 4.071 -14.929 -29.672 1.00 70.38 99 PRO A O 1
ATOM 794 N N . GLU A 1 100 ? 5.414 -13.362 -30.584 1.00 67.38 100 GLU A N 1
ATOM 795 C CA . GLU A 1 100 ? 5.247 -13.849 -31.944 1.00 67.38 100 GLU A CA 1
ATOM 796 C C . GLU A 1 100 ? 5.900 -15.234 -32.040 1.00 67.38 100 GLU A C 1
ATOM 798 O O . GLU A 1 100 ? 7.066 -15.418 -31.687 1.00 67.38 100 GLU A O 1
ATOM 803 N N . GLU A 1 101 ? 5.117 -16.246 -32.414 1.00 77.62 101 GLU A N 1
ATOM 804 C CA . GLU A 1 101 ? 5.632 -17.599 -32.584 1.00 77.62 101 GLU A CA 1
ATOM 805 C C . GLU A 1 101 ? 6.285 -17.689 -33.964 1.00 77.62 101 GLU A C 1
ATOM 807 O O . GLU A 1 101 ? 5.589 -17.687 -34.975 1.00 77.62 101 GLU A O 1
ATOM 812 N N . GLU A 1 102 ? 7.613 -17.812 -33.996 1.00 76.81 102 GLU A N 1
ATOM 813 C CA . GLU A 1 102 ? 8.442 -17.822 -35.215 1.00 76.81 102 GLU A CA 1
ATOM 814 C C . GLU A 1 102 ? 7.899 -18.768 -36.302 1.00 76.81 102 GLU A C 1
ATOM 816 O O . GLU A 1 102 ? 7.797 -18.403 -37.470 1.00 76.81 102 GLU A O 1
ATOM 821 N N . ARG A 1 103 ? 7.406 -19.946 -35.897 1.00 77.19 103 ARG A N 1
ATOM 822 C CA . ARG A 1 103 ? 6.790 -20.934 -36.801 1.00 77.19 103 ARG A CA 1
ATOM 823 C C . ARG A 1 103 ? 5.522 -20.434 -37.495 1.00 77.19 103 ARG A C 1
ATOM 825 O O . ARG A 1 103 ? 5.247 -20.823 -38.627 1.00 77.19 103 ARG A O 1
ATOM 832 N N . VAL A 1 104 ? 4.714 -19.634 -36.802 1.00 80.62 104 VAL A N 1
ATOM 833 C CA . VAL A 1 104 ? 3.471 -19.074 -37.349 1.00 80.62 104 VAL A CA 1
ATOM 834 C C . VAL A 1 104 ? 3.808 -17.989 -38.368 1.00 80.62 104 VAL A C 1
ATOM 836 O O . VAL A 1 104 ? 3.206 -17.958 -39.440 1.00 80.62 104 VAL A O 1
ATOM 839 N N . THR A 1 105 ? 4.812 -17.162 -38.075 1.00 83.56 105 THR A N 1
ATOM 840 C CA . THR A 1 105 ? 5.317 -16.122 -38.980 1.00 83.56 105 THR A CA 1
ATOM 841 C C . THR A 1 105 ? 5.925 -16.727 -40.243 1.00 83.56 105 THR A C 1
ATOM 843 O O . THR A 1 105 ? 5.605 -16.296 -41.349 1.00 83.56 105 THR A O 1
ATOM 846 N N . GLU A 1 106 ? 6.740 -17.776 -40.113 1.00 86.56 106 GLU A N 1
ATOM 847 C CA . GLU A 1 106 ? 7.309 -18.503 -41.255 1.00 86.56 106 GLU A CA 1
ATOM 848 C C . GLU A 1 106 ? 6.227 -19.121 -42.149 1.00 86.56 106 GLU A C 1
ATOM 850 O O . GLU A 1 106 ? 6.256 -18.943 -43.368 1.00 86.56 106 GLU A O 1
ATOM 855 N N . ALA A 1 107 ? 5.240 -19.803 -41.556 1.00 88.94 107 ALA A N 1
ATOM 856 C CA . ALA A 1 107 ? 4.138 -20.400 -42.307 1.00 88.94 107 ALA A CA 1
ATOM 857 C C . ALA A 1 107 ? 3.288 -19.340 -43.027 1.00 88.94 107 ALA A C 1
ATOM 859 O O . ALA A 1 107 ? 2.894 -19.541 -44.177 1.00 88.94 107 ALA A O 1
ATOM 860 N N . PHE A 1 108 ? 3.032 -18.202 -42.377 1.00 88.19 108 PHE A N 1
ATOM 861 C CA . PHE A 1 108 ? 2.314 -17.082 -42.981 1.00 88.19 108 PHE A CA 1
ATOM 862 C C . PHE A 1 108 ? 3.084 -16.487 -44.166 1.00 88.19 108 PHE A C 1
ATOM 864 O O . PHE A 1 108 ? 2.524 -16.338 -45.250 1.00 88.19 108 PHE A O 1
ATOM 871 N N . ASN A 1 109 ? 4.382 -16.227 -43.999 1.00 88.62 109 ASN A N 1
ATOM 872 C CA . ASN A 1 109 ? 5.230 -15.685 -45.061 1.00 88.62 109 ASN A CA 1
ATOM 873 C C . ASN A 1 109 ? 5.320 -16.628 -46.266 1.00 88.62 109 ASN A C 1
ATOM 875 O O . ASN A 1 109 ? 5.250 -16.176 -47.409 1.00 88.62 109 ASN A O 1
ATOM 879 N N . TYR A 1 110 ? 5.420 -17.936 -46.019 1.00 89.44 110 TYR A N 1
ATOM 880 C CA . TYR A 1 110 ? 5.388 -18.943 -47.076 1.00 89.44 110 TYR A CA 1
ATOM 881 C C . TYR A 1 110 ? 4.073 -18.906 -47.868 1.00 89.44 110 TYR A C 1
ATOM 883 O O . TYR A 1 110 ? 4.090 -18.932 -49.098 1.00 89.44 110 TYR A O 1
ATOM 891 N N . LEU A 1 111 ? 2.931 -18.800 -47.178 1.00 90.56 111 LEU A N 1
ATOM 892 C CA . LEU A 1 111 ? 1.623 -18.691 -47.829 1.00 90.56 111 LEU A CA 1
ATOM 893 C C . LEU A 1 111 ? 1.514 -17.425 -48.684 1.00 90.56 111 LEU A C 1
ATOM 895 O O . LEU A 1 111 ? 1.049 -17.508 -49.819 1.00 90.56 111 LEU A O 1
ATOM 899 N N . CYS A 1 112 ? 1.965 -16.276 -48.174 1.00 90.19 112 CYS A N 1
ATOM 900 C CA . CYS A 1 112 ? 1.976 -15.026 -48.934 1.00 90.19 112 CYS A CA 1
ATOM 901 C C . CYS A 1 112 ? 2.811 -15.152 -50.215 1.00 90.19 112 CYS A C 1
ATOM 903 O O . CYS A 1 112 ? 2.321 -14.826 -51.292 1.00 90.19 112 CYS A O 1
ATOM 905 N N . GLN A 1 113 ? 4.021 -15.710 -50.121 1.00 90.50 113 GLN A N 1
ATOM 906 C CA . GLN A 1 113 ? 4.880 -15.928 -51.289 1.00 90.50 113 GLN A CA 1
ATOM 907 C C . GLN A 1 113 ? 4.246 -16.879 -52.308 1.00 90.50 113 GLN A C 1
ATOM 909 O O . GLN A 1 113 ? 4.332 -16.645 -53.509 1.00 90.50 113 GLN A O 1
ATOM 914 N N . TYR A 1 114 ? 3.585 -17.942 -51.849 1.00 88.12 114 TYR A N 1
ATOM 915 C CA . TYR A 1 114 ? 2.927 -18.890 -52.746 1.00 88.12 114 TYR A CA 1
ATOM 916 C C . TYR A 1 114 ? 1.781 -18.248 -53.542 1.00 88.12 114 TYR A C 1
ATOM 918 O O . TYR A 1 114 ? 1.625 -18.554 -54.724 1.00 88.12 114 TYR A O 1
ATOM 926 N N . ILE A 1 115 ? 1.010 -17.361 -52.903 1.00 89.75 115 ILE A N 1
ATOM 927 C CA . ILE A 1 115 ? -0.102 -16.630 -53.530 1.00 89.75 115 ILE A CA 1
ATOM 928 C C . ILE A 1 115 ? 0.400 -15.552 -54.498 1.00 89.75 115 ILE A C 1
ATOM 930 O O . ILE A 1 115 ? -0.280 -15.255 -55.467 1.00 89.75 115 ILE A O 1
ATOM 934 N N . GLU A 1 116 ? 1.562 -14.947 -54.254 1.00 83.69 116 GLU A N 1
ATOM 935 C CA . GLU A 1 116 ? 2.115 -13.924 -55.155 1.00 83.69 116 GLU A CA 1
ATOM 936 C C . GLU A 1 116 ? 2.815 -14.515 -56.388 1.00 83.69 116 GLU A C 1
ATOM 938 O O . GLU A 1 116 ? 2.923 -13.847 -57.416 1.00 83.69 116 GLU A O 1
ATOM 943 N N . ILE A 1 117 ? 3.318 -15.749 -56.285 1.00 79.06 117 ILE A N 1
ATOM 944 C CA . ILE A 1 117 ? 4.084 -16.418 -57.349 1.00 79.06 117 ILE A CA 1
ATOM 945 C C . ILE A 1 117 ? 3.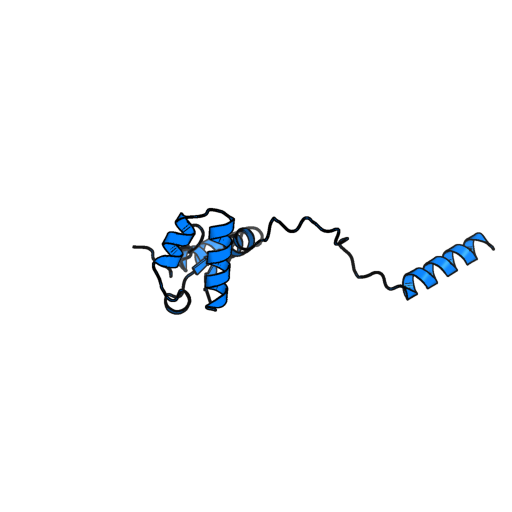185 -17.243 -58.294 1.00 79.06 117 ILE A C 1
ATOM 947 O O . ILE A 1 117 ? 3.607 -17.536 -59.415 1.00 79.06 117 ILE A O 1
ATOM 951 N N . ASN A 1 118 ? 1.964 -17.601 -57.879 1.00 53.91 118 ASN A N 1
ATOM 952 C CA . ASN A 1 118 ? 0.971 -18.315 -58.703 1.00 53.91 118 ASN A CA 1
ATOM 953 C C . ASN A 1 118 ? -0.219 -17.423 -59.057 1.00 53.91 118 ASN A C 1
ATOM 955 O O . ASN A 1 118 ? -0.790 -17.639 -60.150 1.00 53.91 118 ASN A O 1
#

Organism: Lygus hesperus (NCBI:txid30085)